Protein AF-A0A962MAQ6-F1 (afdb_monomer)

Structure (mmCIF, N/CA/C/O backbone):
data_AF-A0A962MAQ6-F1
#
_entry.id   AF-A0A962MAQ6-F1
#
loop_
_atom_site.group_PDB
_atom_site.id
_atom_site.type_symbol
_atom_site.label_atom_id
_atom_site.label_alt_id
_atom_site.label_comp_id
_atom_site.label_asym_id
_atom_site.label_entity_id
_atom_site.label_seq_id
_atom_site.pdbx_PDB_ins_code
_atom_site.Cartn_x
_ato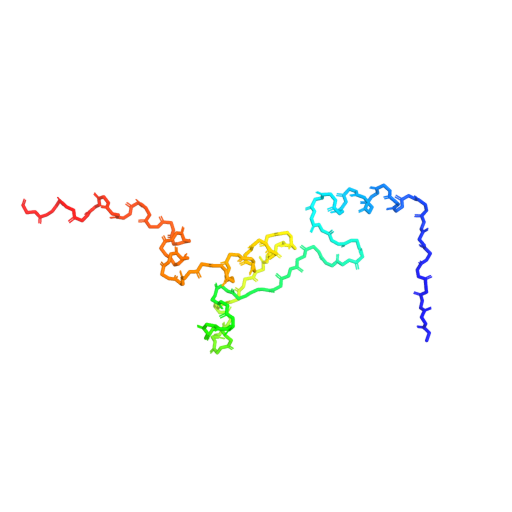m_site.Cartn_y
_atom_site.Cartn_z
_atom_site.occupancy
_atom_site.B_iso_or_equiv
_atom_site.auth_seq_id
_atom_site.auth_comp_id
_atom_site.auth_asym_id
_atom_site.auth_atom_id
_atom_site.pdbx_PDB_model_num
ATOM 1 N N . MET A 1 1 ? -30.835 -7.234 -1.235 1.00 33.00 1 MET A N 1
ATOM 2 C CA . MET A 1 1 ? -30.829 -7.279 0.246 1.00 33.00 1 MET A CA 1
ATOM 3 C C . MET A 1 1 ? -29.595 -6.556 0.769 1.00 33.00 1 MET A C 1
ATOM 5 O O . MET A 1 1 ? -28.493 -7.052 0.584 1.00 33.00 1 MET A O 1
ATOM 9 N N . ARG A 1 2 ? -29.744 -5.371 1.376 1.00 39.34 2 ARG A N 1
ATOM 10 C CA . ARG A 1 2 ? -28.670 -4.767 2.181 1.00 39.34 2 ARG A CA 1
ATOM 11 C C . ARG A 1 2 ? -28.785 -5.360 3.580 1.00 39.34 2 ARG A C 1
ATOM 13 O O . ARG A 1 2 ? -29.690 -4.986 4.315 1.00 39.34 2 ARG A O 1
ATOM 20 N N . LEU A 1 3 ? -27.910 -6.298 3.925 1.00 41.75 3 LEU A N 1
ATOM 21 C CA . LEU A 1 3 ? -27.763 -6.737 5.309 1.00 41.75 3 LEU A CA 1
ATOM 22 C C . LEU A 1 3 ? -27.184 -5.554 6.095 1.00 41.75 3 LEU A C 1
ATOM 24 O O . LEU A 1 3 ? -25.985 -5.285 6.032 1.00 41.75 3 LEU A O 1
ATOM 28 N N . SER A 1 4 ? -28.037 -4.787 6.778 1.00 46.69 4 SER A N 1
ATOM 29 C CA . SER A 1 4 ? -27.570 -3.820 7.766 1.00 46.69 4 SER A CA 1
ATOM 30 C C . SER A 1 4 ? -27.071 -4.616 8.966 1.00 46.69 4 SER A C 1
ATOM 32 O O . SER A 1 4 ? -27.860 -5.023 9.817 1.00 46.69 4 SER A O 1
ATOM 34 N N . ALA A 1 5 ? -25.768 -4.891 9.000 1.00 54.06 5 ALA A N 1
ATOM 35 C CA . ALA A 1 5 ? -25.130 -5.467 10.172 1.00 54.06 5 ALA A CA 1
ATOM 36 C C . ALA A 1 5 ? -25.463 -4.583 11.381 1.00 54.06 5 ALA A C 1
ATOM 38 O O . ALA A 1 5 ? -25.179 -3.379 11.379 1.00 54.06 5 ALA A O 1
ATOM 39 N N . ALA A 1 6 ? -26.129 -5.174 12.373 1.00 51.06 6 ALA A N 1
ATOM 40 C CA . ALA A 1 6 ? -26.417 -4.536 13.642 1.00 51.06 6 ALA A CA 1
ATOM 41 C C . ALA A 1 6 ? -25.097 -4.013 14.230 1.00 51.06 6 ALA A C 1
ATOM 43 O O . ALA A 1 6 ? -24.154 -4.768 14.464 1.00 51.06 6 ALA A O 1
ATOM 44 N N . ARG A 1 7 ? -24.993 -2.690 14.385 1.00 56.28 7 ARG A N 1
ATOM 45 C CA . ARG A 1 7 ? -23.839 -2.047 15.017 1.00 56.28 7 ARG A CA 1
ATOM 46 C C . ARG A 1 7 ? -24.030 -2.153 16.524 1.00 56.28 7 ARG A C 1
ATOM 48 O O . ARG A 1 7 ? -24.703 -1.323 17.126 1.00 56.28 7 ARG A O 1
ATOM 55 N N . ASN A 1 8 ? -23.497 -3.219 17.110 1.00 54.84 8 ASN A N 1
ATOM 56 C CA . ASN A 1 8 ? -23.547 -3.467 18.549 1.00 54.84 8 ASN A CA 1
ATOM 57 C C . ASN A 1 8 ? -22.821 -2.323 19.283 1.00 54.84 8 ASN A C 1
ATOM 59 O O . ASN A 1 8 ? -21.758 -1.894 18.849 1.00 54.84 8 ASN A O 1
ATOM 63 N N . HIS A 1 9 ? -23.365 -1.824 20.396 1.00 53.19 9 HIS A N 1
ATOM 64 C CA . HIS A 1 9 ? -22.901 -0.607 21.092 1.00 53.19 9 HIS A CA 1
ATOM 65 C C . HIS A 1 9 ? -21.430 -0.665 21.580 1.00 53.19 9 HIS A C 1
ATOM 67 O O . HIS A 1 9 ? -20.786 0.371 21.756 1.00 53.19 9 HIS A O 1
ATOM 73 N N . THR A 1 10 ? -20.864 -1.870 21.730 1.00 54.41 10 THR A N 1
ATOM 74 C CA . THR A 1 10 ? -19.435 -2.116 22.006 1.00 54.41 10 THR A CA 1
ATOM 75 C C . THR A 1 10 ? -18.523 -1.733 20.837 1.00 54.41 10 THR A C 1
ATOM 77 O O . THR 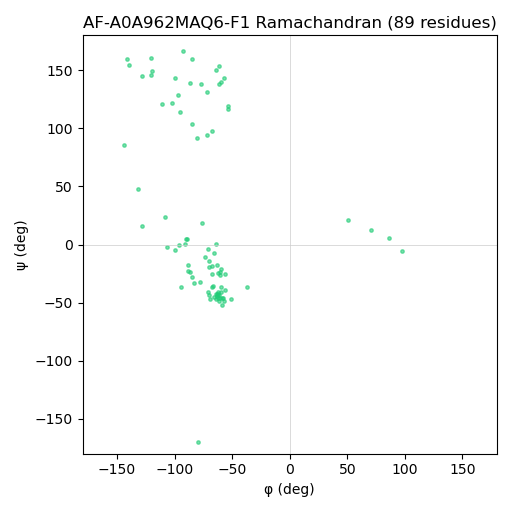A 1 10 ? -17.337 -1.485 21.043 1.00 54.41 10 THR A O 1
ATOM 80 N N . SER A 1 11 ? -19.068 -1.597 19.623 1.00 66.19 11 SER A N 1
ATOM 81 C CA . SER A 1 11 ? -18.304 -1.204 18.443 1.00 66.19 11 SER A CA 1
ATOM 82 C C . SER A 1 11 ? -17.812 0.235 18.532 1.00 66.19 11 SER A C 1
ATOM 84 O O . SER A 1 11 ? -16.797 0.542 17.933 1.00 66.19 11 SER A O 1
ATOM 86 N N . ARG A 1 12 ? -18.457 1.139 19.287 1.00 79.44 12 ARG A N 1
ATOM 87 C CA . ARG A 1 12 ? -18.103 2.570 19.230 1.00 79.44 12 ARG A CA 1
ATOM 88 C C . ARG A 1 12 ? -16.698 2.858 19.764 1.00 79.44 12 ARG A C 1
ATOM 90 O O . ARG A 1 12 ? -15.955 3.602 19.127 1.00 79.44 12 ARG A O 1
ATOM 97 N N . MET A 1 13 ? -16.332 2.269 20.905 1.00 84.75 13 MET A N 1
ATOM 98 C CA . MET A 1 13 ? -14.990 2.432 21.482 1.00 84.75 13 MET A CA 1
ATOM 99 C C . MET A 1 13 ? -13.934 1.702 20.650 1.00 84.75 13 MET A C 1
ATOM 101 O O . MET A 1 13 ? -12.872 2.258 20.377 1.00 84.75 13 MET A O 1
ATOM 105 N N . THR A 1 14 ? -14.242 0.494 20.177 1.00 86.94 14 THR A N 1
ATOM 106 C CA . THR A 1 14 ? -13.348 -0.270 19.300 1.00 86.94 14 THR A CA 1
ATOM 107 C C . THR A 1 14 ? -13.123 0.445 17.965 1.00 86.94 14 THR A C 1
ATOM 109 O O . THR A 1 14 ? -11.983 0.604 17.541 1.00 86.94 14 THR A O 1
ATOM 112 N N . ASP A 1 15 ? -14.175 0.971 17.336 1.00 91.31 15 ASP A N 1
ATOM 113 C CA . ASP A 1 15 ? -14.111 1.748 16.097 1.00 91.31 15 ASP A CA 1
ATOM 114 C C . ASP A 1 15 ? -13.300 3.031 16.291 1.00 91.31 15 ASP A C 1
ATOM 116 O O . ASP A 1 15 ? -12.520 3.408 15.415 1.00 91.31 15 ASP A O 1
ATOM 120 N N . MET A 1 16 ? -13.473 3.704 17.435 1.00 91.38 16 MET A N 1
ATOM 121 C CA . MET A 1 16 ? -12.681 4.876 17.802 1.00 91.38 16 MET A CA 1
ATOM 122 C C . MET A 1 16 ? -11.198 4.516 17.915 1.00 91.38 16 MET A C 1
ATOM 124 O O . MET A 1 16 ? -10.368 5.189 17.309 1.00 91.38 16 MET A O 1
ATOM 128 N N . TYR A 1 17 ? -10.866 3.437 18.627 1.00 92.88 17 TYR A N 1
ATOM 129 C CA . TYR A 1 17 ? -9.490 2.970 18.782 1.00 92.88 17 TYR A CA 1
ATOM 130 C C . TYR A 1 17 ? -8.858 2.577 17.436 1.00 92.88 17 TYR A C 1
ATOM 132 O O . TYR A 1 17 ? -7.759 3.021 17.110 1.00 92.88 17 TYR A O 1
ATOM 140 N N . ILE A 1 18 ? -9.576 1.819 16.602 1.00 92.69 18 ILE A N 1
ATOM 141 C CA . ILE A 1 18 ? -9.139 1.426 15.252 1.00 92.69 18 ILE A CA 1
ATOM 142 C C . ILE A 1 18 ? -8.845 2.667 14.397 1.00 92.69 18 ILE A C 1
ATOM 144 O O . ILE A 1 18 ? -7.789 2.749 13.761 1.00 92.69 18 ILE A O 1
ATOM 148 N N . LYS A 1 19 ? -9.742 3.662 14.416 1.00 93.50 19 LYS A N 1
ATOM 149 C CA . LYS A 1 19 ? -9.550 4.931 13.699 1.00 93.50 19 LYS A CA 1
ATOM 150 C C . LYS A 1 19 ? -8.355 5.718 14.226 1.00 93.50 19 LYS A C 1
ATOM 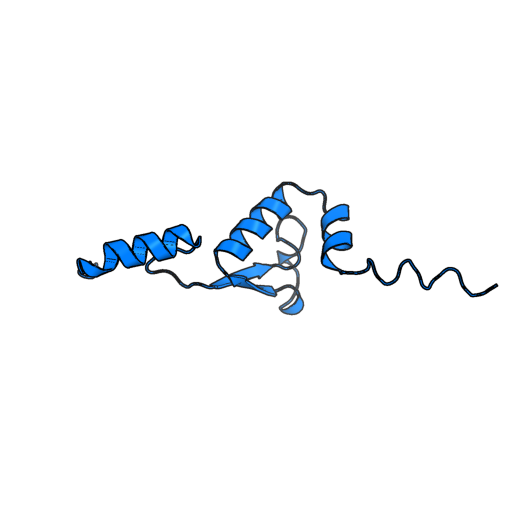152 O O . LYS A 1 19 ? -7.574 6.213 13.418 1.00 93.50 19 LYS A O 1
ATOM 157 N N . ALA A 1 20 ? -8.179 5.795 15.546 1.00 94.88 20 ALA A N 1
ATOM 158 C CA . ALA A 1 20 ? -7.052 6.487 16.175 1.00 94.88 20 ALA A CA 1
ATOM 159 C C . ALA A 1 20 ? -5.694 5.885 15.770 1.00 94.88 20 ALA A C 1
ATOM 161 O O . ALA A 1 20 ? -4.688 6.585 15.727 1.00 94.88 20 ALA A O 1
ATOM 162 N N . ARG A 1 21 ? -5.666 4.597 15.409 1.00 94.81 21 ARG A N 1
ATOM 163 C CA . ARG A 1 21 ? -4.479 3.899 14.890 1.00 94.81 21 ARG A CA 1
ATOM 164 C C . ARG A 1 21 ? -4.331 3.986 13.362 1.00 94.81 21 ARG A C 1
ATOM 166 O O . ARG A 1 21 ? -3.427 3.372 12.807 1.00 94.81 21 ARG A O 1
ATOM 173 N N . GLY A 1 22 ? -5.198 4.732 12.672 1.00 94.38 22 GLY A N 1
ATOM 174 C CA . GLY A 1 22 ? -5.138 4.964 11.224 1.00 94.38 22 GLY A CA 1
ATOM 175 C C . GLY A 1 22 ? -5.827 3.904 10.353 1.00 94.38 22 GLY A C 1
ATOM 176 O O . GLY A 1 22 ? -5.767 3.991 9.118 1.00 94.38 22 GLY A O 1
ATOM 177 N N . PHE A 1 23 ? -6.516 2.941 10.967 1.00 95.50 23 PHE A N 1
ATOM 178 C CA . PHE A 1 23 ? -7.264 1.881 10.288 1.00 95.50 23 PHE A CA 1
ATOM 179 C C . PHE A 1 23 ? -8.739 2.264 10.070 1.00 95.50 23 PHE A C 1
ATOM 181 O O . PHE A 1 23 ? -9.244 3.239 10.627 1.00 95.50 23 PHE A O 1
ATOM 188 N N . GLN A 1 24 ? -9.444 1.506 9.225 1.00 91.19 24 GLN A N 1
ATOM 189 C CA . GLN A 1 24 ? -10.868 1.704 8.945 1.00 91.19 24 GLN A CA 1
ATOM 190 C C . GLN A 1 24 ? -11.689 0.542 9.523 1.00 91.19 24 GLN A C 1
ATOM 192 O O . GLN A 1 24 ? -11.469 -0.601 9.119 1.00 91.19 24 GLN A O 1
ATOM 197 N N . PRO A 1 25 ? -12.648 0.803 10.430 1.00 90.75 25 PRO A N 1
ATOM 198 C CA . PRO A 1 25 ? -13.527 -0.241 10.944 1.00 90.75 25 PRO A CA 1
ATOM 199 C C . PRO A 1 25 ? -14.331 -0.916 9.831 1.00 90.75 25 PRO A C 1
ATOM 201 O O . PRO A 1 25 ? -14.802 -0.253 8.904 1.00 90.75 25 PRO A O 1
ATOM 204 N N . GLY A 1 26 ? -14.480 -2.238 9.915 1.00 87.44 26 GLY A N 1
ATOM 205 C CA . GLY A 1 26 ? -15.184 -3.029 8.899 1.00 87.44 26 GLY A CA 1
ATOM 206 C C . GLY A 1 26 ? -14.444 -3.159 7.560 1.00 87.44 26 GLY A C 1
ATOM 207 O O . GLY A 1 26 ? -15.046 -3.581 6.573 1.00 87.44 26 GLY A O 1
ATOM 208 N N . LYS A 1 27 ? -13.157 -2.793 7.498 1.00 88.56 27 LYS A N 1
ATOM 209 C CA . LYS A 1 27 ? -12.272 -3.014 6.345 1.00 88.56 27 LYS A CA 1
ATOM 210 C C . LYS A 1 27 ? -11.069 -3.866 6.747 1.00 88.56 27 LYS A C 1
ATOM 212 O O . LYS A 1 27 ? -10.730 -3.958 7.922 1.00 88.56 27 LYS A O 1
ATOM 217 N N . SER A 1 28 ? -10.423 -4.469 5.749 1.00 93.25 28 SER A N 1
ATOM 218 C CA . SER A 1 28 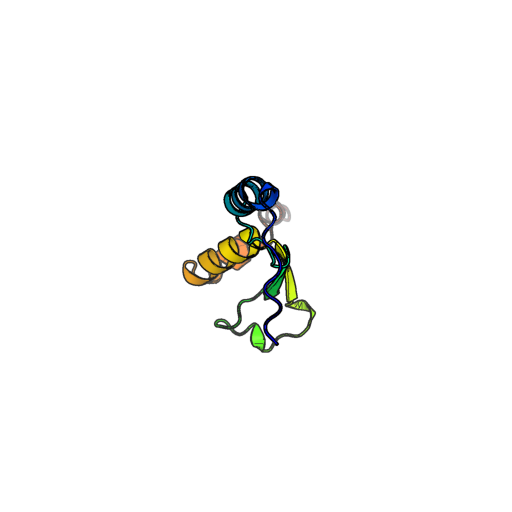? -9.134 -5.146 5.929 1.00 93.25 28 SER A CA 1
ATOM 219 C C . SER A 1 28 ? -8.094 -4.183 6.504 1.00 93.25 28 SER A C 1
ATOM 221 O O . SER A 1 28 ? -8.044 -3.016 6.117 1.00 93.25 28 SER A O 1
ATOM 223 N N . CYS A 1 29 ? -7.225 -4.681 7.383 1.00 95.81 29 CYS A N 1
ATOM 224 C CA . CYS A 1 29 ? -6.085 -3.924 7.904 1.00 95.81 29 CYS A CA 1
ATOM 225 C C . CYS A 1 29 ? -4.955 -3.752 6.872 1.00 95.81 29 CYS A C 1
ATOM 227 O O . CYS A 1 29 ? -4.038 -2.960 7.100 1.00 95.81 29 CYS A O 1
ATOM 229 N N . TRP A 1 30 ? -5.035 -4.472 5.751 1.00 96.62 30 TRP A N 1
ATOM 230 C CA . TRP A 1 30 ? -3.995 -4.596 4.734 1.00 96.62 30 TRP A CA 1
ATOM 231 C C . TRP A 1 30 ? -4.472 -4.105 3.366 1.00 96.62 30 TRP A C 1
ATOM 233 O O . TRP A 1 30 ? -5.634 -4.302 3.001 1.00 96.62 30 TRP A O 1
ATOM 243 N N . ALA A 1 31 ? -3.551 -3.517 2.608 1.00 95.88 31 ALA A N 1
ATOM 244 C CA . ALA A 1 31 ? -3.711 -3.107 1.221 1.00 95.88 31 ALA A CA 1
ATOM 245 C C . ALA A 1 31 ? -2.559 -3.660 0.369 1.00 95.88 31 ALA A C 1
ATOM 247 O O . ALA A 1 31 ? -1.419 -3.736 0.828 1.00 95.88 31 ALA A O 1
ATOM 248 N N . MET A 1 32 ? -2.872 -4.018 -0.875 1.00 96.75 32 MET A N 1
ATOM 249 C CA . MET A 1 32 ? -1.875 -4.227 -1.922 1.00 96.75 32 MET A CA 1
ATOM 250 C C . MET A 1 32 ? -1.411 -2.861 -2.429 1.00 96.75 32 MET A C 1
ATOM 252 O O . MET A 1 32 ? -2.225 -1.953 -2.596 1.00 96.75 32 MET A O 1
ATOM 256 N N . ASP A 1 33 ? -0.112 -2.726 -2.653 1.00 97.06 33 ASP A N 1
ATOM 257 C CA . ASP A 1 33 ? 0.521 -1.507 -3.131 1.00 97.06 33 ASP A CA 1
ATOM 258 C C . ASP A 1 33 ? 1.637 -1.823 -4.130 1.00 97.06 33 ASP A C 1
ATOM 260 O O . ASP A 1 33 ? 2.173 -2.933 -4.146 1.00 97.06 33 ASP A O 1
ATOM 264 N N . HIS A 1 34 ? 2.010 -0.831 -4.938 1.00 95.06 34 HIS A N 1
ATOM 265 C CA . HIS A 1 34 ? 3.136 -0.952 -5.855 1.00 95.06 34 HIS A CA 1
ATOM 266 C C . HIS A 1 34 ? 4.402 -0.344 -5.240 1.00 95.06 34 HIS A C 1
ATOM 268 O O . HIS A 1 34 ? 4.384 0.815 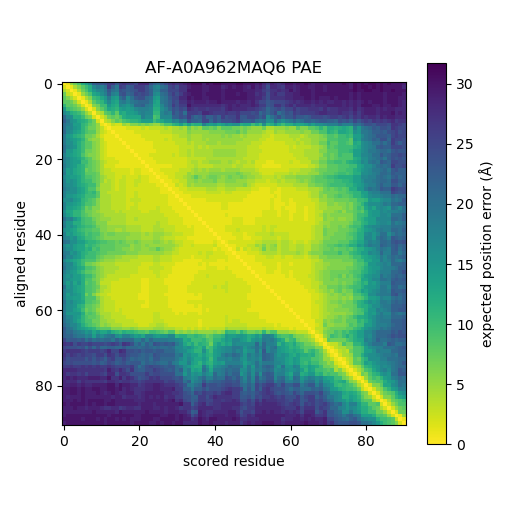-4.823 1.00 95.06 34 HIS A O 1
ATOM 274 N N . ILE A 1 35 ? 5.517 -1.081 -5.218 1.00 93.44 35 ILE A 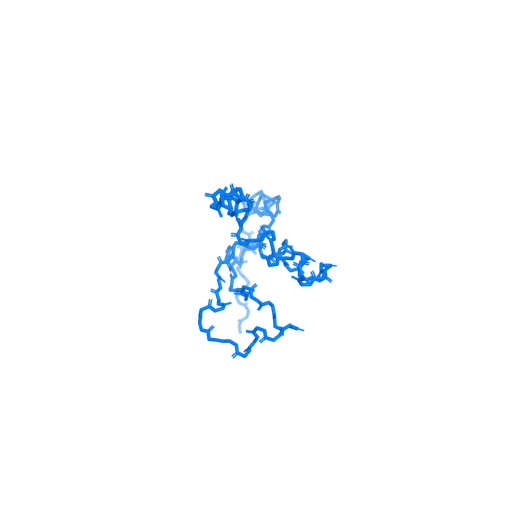N 1
ATOM 275 C CA . ILE A 1 35 ? 6.822 -0.581 -4.750 1.00 93.44 35 ILE A CA 1
ATOM 276 C C . ILE A 1 35 ? 7.210 0.659 -5.560 1.00 93.44 35 ILE A C 1
ATOM 278 O O . ILE A 1 35 ? 7.522 1.697 -4.975 1.00 93.44 35 ILE A O 1
ATOM 282 N N . ILE A 1 36 ? 7.098 0.552 -6.884 1.00 92.06 36 ILE A N 1
ATOM 283 C CA . ILE A 1 36 ? 7.134 1.641 -7.852 1.00 92.06 36 ILE A CA 1
ATOM 284 C C . ILE A 1 36 ? 5.689 2.052 -8.149 1.00 92.06 36 ILE A C 1
ATOM 286 O O . ILE A 1 36 ? 4.956 1.246 -8.718 1.00 92.06 36 ILE A O 1
ATOM 290 N N . PRO A 1 37 ? 5.226 3.262 -7.797 1.00 93.62 37 PRO A N 1
ATOM 291 C CA . PRO A 1 37 ? 3.847 3.678 -8.053 1.00 93.62 37 PRO A CA 1
ATOM 292 C C . PRO A 1 37 ? 3.480 3.715 -9.548 1.00 93.62 37 PRO A C 1
ATOM 294 O O . PRO A 1 37 ? 4.307 3.925 -10.436 1.00 93.62 37 PRO A O 1
ATOM 297 N N . VAL A 1 38 ? 2.185 3.550 -9.831 1.00 94.44 38 VAL A N 1
ATOM 298 C CA . VAL A 1 38 ? 1.657 3.405 -11.200 1.00 94.44 38 VAL A CA 1
ATOM 299 C C . VAL A 1 38 ? 1.908 4.630 -12.077 1.00 94.44 38 VAL A C 1
ATOM 301 O O . VAL A 1 38 ? 2.341 4.472 -13.214 1.00 94.44 38 VAL A O 1
ATOM 304 N N . HIS A 1 39 ? 1.713 5.845 -11.548 1.00 91.00 39 HIS A N 1
ATOM 305 C CA . HIS A 1 39 ? 1.894 7.111 -12.288 1.00 91.00 39 HIS A CA 1
ATOM 306 C C . HIS A 1 39 ? 3.342 7.364 -12.744 1.00 91.00 39 HIS A C 1
ATOM 308 O O . HIS A 1 39 ? 3.662 8.384 -13.342 1.00 91.00 39 HIS A O 1
ATOM 314 N N . ARG A 1 40 ? 4.220 6.420 -12.429 1.00 89.50 40 ARG A N 1
ATOM 315 C CA . ARG A 1 40 ? 5.649 6.439 -12.638 1.00 89.50 40 ARG A CA 1
ATOM 316 C C . ARG A 1 40 ? 6.152 5.183 -13.368 1.00 89.50 40 ARG A C 1
ATOM 318 O O . ARG A 1 40 ? 7.340 4.887 -13.348 1.00 89.50 40 ARG A O 1
ATOM 325 N N . GLY A 1 41 ? 5.241 4.429 -13.981 1.00 90.62 41 GLY A N 1
ATOM 326 C CA . GLY A 1 41 ? 5.554 3.245 -14.785 1.00 90.62 41 GLY A CA 1
ATOM 327 C C . GLY A 1 41 ? 5.425 1.907 -14.054 1.00 90.62 41 GLY A C 1
ATOM 328 O O . GLY A 1 41 ? 5.498 0.864 -14.695 1.00 90.62 41 GLY A O 1
ATOM 329 N N . GLY A 1 42 ? 5.156 1.891 -12.745 1.00 93.38 42 GLY A N 1
ATOM 330 C CA . GLY A 1 42 ? 5.094 0.640 -11.982 1.00 93.38 42 GLY A CA 1
ATOM 331 C C . GLY A 1 42 ? 3.903 -0.276 -12.286 1.00 93.38 42 GLY A C 1
ATOM 332 O O . GLY A 1 42 ? 3.920 -1.445 -11.907 1.00 93.38 42 GLY A O 1
ATOM 333 N N . GLY A 1 43 ? 2.880 0.225 -12.985 1.00 93.25 43 GLY A N 1
ATOM 334 C CA . GLY A 1 43 ? 1.725 -0.581 -13.402 1.00 93.25 43 GLY A CA 1
ATOM 335 C C . GLY A 1 43 ? 2.049 -1.609 -14.491 1.00 93.25 43 GLY A C 1
ATOM 336 O O . GLY A 1 43 ? 1.314 -2.577 -14.645 1.00 93.25 43 GLY A O 1
ATOM 337 N N . SER A 1 44 ? 3.156 -1.424 -15.216 1.00 94.94 44 SER A N 1
ATOM 338 C CA . SER A 1 44 ? 3.630 -2.362 -16.244 1.00 94.94 44 SER A CA 1
ATOM 339 C C . SER A 1 44 ? 4.604 -3.411 -15.692 1.00 94.94 44 SER A C 1
ATOM 341 O O . SER A 1 44 ? 5.128 -4.229 -16.446 1.00 94.94 44 SER A O 1
ATOM 343 N N . CYS A 1 45 ? 4.894 -3.377 -14.389 1.00 92.94 45 CYS A N 1
ATOM 344 C CA . CYS A 1 45 ? 5.790 -4.326 -13.741 1.00 92.94 45 CYS A CA 1
ATOM 345 C C . CYS A 1 45 ? 5.056 -5.616 -13.336 1.00 92.94 45 CYS A C 1
ATOM 347 O O . CYS A 1 45 ? 3.837 -5.646 -13.183 1.00 92.94 45 CYS A O 1
ATOM 349 N N . GLY A 1 46 ? 5.821 -6.691 -13.130 1.00 93.81 46 GLY A N 1
ATOM 350 C CA . GLY A 1 46 ? 5.290 -7.967 -12.647 1.00 93.81 46 GLY A CA 1
ATOM 351 C C . GLY A 1 46 ? 5.055 -7.991 -11.132 1.00 93.81 46 GLY A C 1
ATOM 352 O O . GLY A 1 46 ? 5.190 -6.980 -10.442 1.00 93.81 46 GLY A O 1
ATOM 353 N N . LEU A 1 47 ? 4.780 -9.185 -10.593 1.00 96.19 47 LEU A N 1
ATOM 354 C CA . LEU A 1 47 ? 4.512 -9.404 -9.160 1.00 96.19 47 LEU A CA 1
ATOM 355 C C . LEU A 1 47 ? 5.632 -8.910 -8.231 1.00 96.19 47 LEU A C 1
ATOM 357 O O . LEU A 1 47 ? 5.364 -8.571 -7.084 1.00 96.19 47 LEU A O 1
ATOM 361 N N . TRP A 1 48 ? 6.868 -8.828 -8.729 1.00 94.88 48 TRP A N 1
ATOM 362 C CA . TRP A 1 48 ? 8.013 -8.292 -7.991 1.00 94.88 48 TRP A CA 1
ATOM 363 C C . TRP A 1 48 ? 7.829 -6.829 -7.566 1.00 94.88 48 TRP A C 1
ATOM 365 O O . TRP A 1 48 ? 8.461 -6.392 -6.611 1.00 94.88 48 TRP A O 1
ATOM 375 N N . ASN A 1 49 ? 6.967 -6.074 -8.257 1.00 95.31 49 ASN A N 1
ATOM 376 C CA . ASN A 1 49 ? 6.668 -4.686 -7.924 1.00 95.31 49 ASN A CA 1
ATOM 377 C C . ASN A 1 49 ? 5.497 -4.550 -6.940 1.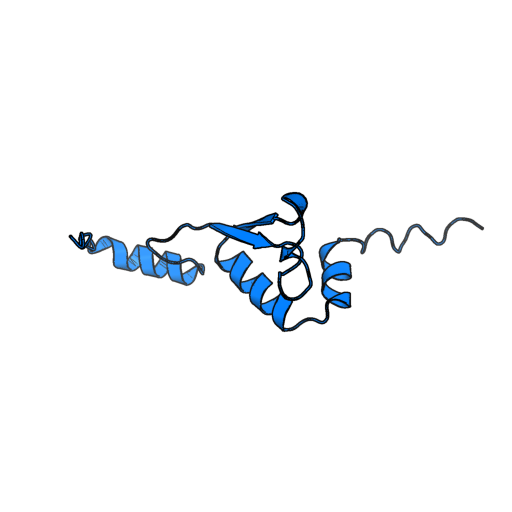00 95.31 49 ASN A C 1
ATOM 379 O O . ASN A 1 49 ? 5.068 -3.436 -6.651 1.00 95.31 49 ASN A O 1
ATOM 383 N N . LEU A 1 50 ? 4.950 -5.652 -6.431 1.00 96.25 50 LEU A N 1
ATOM 384 C CA . LEU A 1 50 ? 3.845 -5.622 -5.484 1.00 96.25 50 LEU A CA 1
ATOM 385 C C . LEU A 1 50 ? 4.353 -5.808 -4.057 1.00 96.25 50 LEU A C 1
ATOM 387 O O . LEU A 1 50 ? 5.264 -6.585 -3.790 1.00 96.25 50 LEU A O 1
ATOM 391 N N . GLN A 1 51 ? 3.726 -5.106 -3.122 1.00 96.19 51 GLN A N 1
ATOM 392 C CA . GLN A 1 51 ? 3.962 -5.247 -1.691 1.00 96.19 51 GLN A CA 1
ATOM 393 C C . GLN A 1 51 ? 2.637 -5.170 -0.930 1.00 96.19 51 GLN A C 1
ATOM 395 O O . GLN A 1 51 ? 1.678 -4.539 -1.377 1.00 96.19 51 GLN A O 1
ATOM 400 N N . THR A 1 52 ? 2.591 -5.785 0.250 1.00 97.06 52 THR A N 1
ATOM 401 C CA . THR A 1 52 ? 1.442 -5.692 1.156 1.00 97.06 52 THR A CA 1
ATOM 402 C C . THR A 1 52 ? 1.774 -4.722 2.278 1.00 97.06 52 THR A C 1
ATOM 404 O O . THR A 1 52 ? 2.735 -4.922 3.017 1.00 97.06 52 THR A O 1
ATOM 407 N N . LEU A 1 53 ? 0.968 -3.674 2.426 1.00 97.12 53 LEU A N 1
ATOM 408 C CA . LEU A 1 53 ? 1.143 -2.652 3.451 1.00 97.12 53 LEU A CA 1
ATOM 409 C C . LEU A 1 53 ? -0.066 -2.586 4.374 1.00 97.12 53 LEU A C 1
ATOM 411 O O . LEU A 1 53 ? -1.207 -2.801 3.969 1.00 97.12 53 LEU A O 1
ATOM 415 N N . CYS A 1 54 ? 0.179 -2.224 5.631 1.00 97.12 54 CYS A N 1
ATOM 416 C CA . CYS A 1 54 ? -0.896 -1.849 6.538 1.00 97.12 54 CYS A CA 1
ATOM 417 C C . CYS A 1 54 ? -1.606 -0.576 6.027 1.00 97.12 54 CYS A C 1
ATOM 419 O O . CYS A 1 54 ? -0.963 0.271 5.407 1.00 97.12 54 CYS A O 1
ATOM 421 N N . LEU A 1 55 ? -2.902 -0.379 6.301 1.00 95.69 55 LEU A N 1
ATOM 422 C CA . LEU A 1 55 ? -3.630 0.817 5.832 1.00 95.69 55 LEU A CA 1
ATOM 423 C C . LEU A 1 55 ? -2.948 2.166 6.160 1.00 95.69 55 LEU A C 1
ATOM 425 O O . LEU A 1 55 ? -2.858 3.001 5.254 1.00 95.69 55 LEU A O 1
ATOM 429 N N . PRO A 1 56 ? -2.464 2.433 7.392 1.00 96.62 56 PRO A N 1
ATOM 430 C CA . PRO A 1 56 ? -1.759 3.686 7.664 1.00 96.62 56 PRO A CA 1
ATOM 431 C C . PRO A 1 56 ? -0.413 3.775 6.930 1.00 96.62 56 PRO A C 1
ATOM 433 O O . PRO A 1 56 ? -0.078 4.839 6.413 1.00 96.62 56 PRO A O 1
ATOM 436 N N . CYS A 1 57 ? 0.309 2.658 6.800 1.00 96.38 57 CYS A N 1
ATOM 437 C CA . CYS A 1 57 ? 1.556 2.565 6.038 1.00 96.38 57 CYS A CA 1
ATOM 438 C C . CYS A 1 57 ? 1.330 2.922 4.558 1.00 96.38 57 CYS A C 1
ATOM 440 O O . CYS A 1 57 ? 2.063 3.717 3.976 1.00 96.38 57 CYS A O 1
ATOM 442 N N . HIS A 1 58 ? 0.271 2.371 3.963 1.00 96.62 58 HIS A N 1
ATOM 443 C CA . HIS A 1 58 ? -0.109 2.606 2.575 1.00 96.62 58 HIS A CA 1
ATOM 444 C C . HIS A 1 58 ? -0.477 4.074 2.316 1.00 96.62 58 HIS A C 1
ATOM 446 O O . HIS A 1 58 ? -0.032 4.667 1.333 1.00 96.62 58 HIS A O 1
ATOM 452 N N . LYS A 1 59 ? -1.239 4.696 3.229 1.00 94.56 59 LYS A N 1
ATOM 453 C CA . LYS A 1 59 ? -1.570 6.130 3.151 1.00 94.56 59 LYS A CA 1
ATOM 454 C C . LYS A 1 59 ? -0.322 7.009 3.215 1.00 94.56 59 LYS A C 1
ATOM 456 O O . LYS A 1 59 ? -0.221 7.945 2.429 1.00 94.56 59 LYS A O 1
ATOM 461 N N . LYS A 1 60 ? 0.615 6.693 4.118 1.00 94.69 60 LYS A N 1
ATOM 462 C CA . LYS A 1 60 ? 1.891 7.411 4.250 1.00 94.69 60 LYS A CA 1
ATOM 463 C C . LYS A 1 60 ? 2.683 7.357 2.947 1.00 94.69 60 LYS A C 1
ATOM 465 O O . LYS A 1 60 ? 3.009 8.402 2.400 1.00 94.69 60 LYS A O 1
ATOM 470 N N . LYS A 1 61 ? 2.880 6.156 2.396 1.00 93.69 61 LYS A N 1
ATOM 471 C CA . LYS A 1 61 ? 3.578 5.986 1.117 1.00 93.69 61 LYS A CA 1
ATOM 472 C C . LYS A 1 61 ? 2.878 6.715 -0.034 1.00 93.69 61 LYS A C 1
ATOM 474 O O . LYS A 1 61 ? 3.538 7.354 -0.836 1.00 93.69 61 LYS A O 1
ATOM 479 N N . THR A 1 62 ? 1.546 6.670 -0.101 1.00 93.81 62 THR A N 1
ATOM 480 C CA . THR A 1 62 ? 0.791 7.394 -1.142 1.00 93.81 62 THR A CA 1
ATOM 481 C C . THR A 1 62 ? 1.041 8.905 -1.086 1.00 93.81 62 THR A C 1
ATOM 483 O O . THR A 1 62 ? 1.070 9.553 -2.129 1.00 93.81 62 THR A O 1
ATOM 486 N N . ALA A 1 63 ? 1.186 9.479 0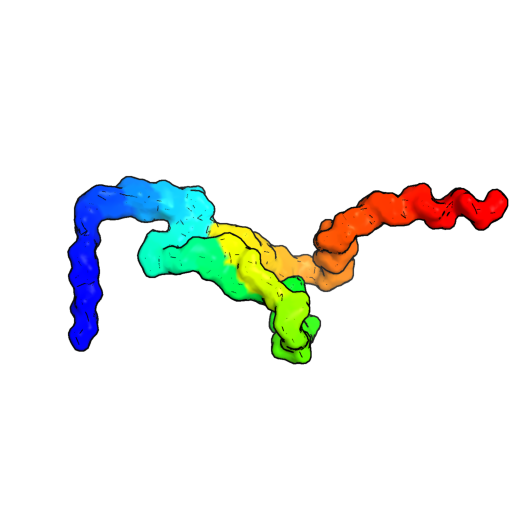.113 1.00 93.19 63 ALA A N 1
ATOM 487 C CA . ALA A 1 63 ? 1.526 10.890 0.271 1.00 93.19 63 ALA A CA 1
ATOM 488 C C . ALA A 1 63 ? 2.969 11.172 -0.181 1.00 93.19 63 ALA A C 1
ATOM 490 O O . ALA A 1 63 ? 3.177 12.074 -0.986 1.00 93.19 63 ALA A O 1
ATOM 491 N N . GLU A 1 64 ? 3.928 10.345 0.244 1.00 90.38 64 GLU A N 1
ATOM 492 C CA . GLU A 1 64 ? 5.342 10.449 -0.157 1.00 90.38 64 GLU A CA 1
ATOM 493 C C . GLU A 1 64 ? 5.504 10.347 -1.687 1.00 90.38 64 GLU A C 1
ATOM 495 O O . GLU A 1 64 ? 6.135 11.194 -2.313 1.00 90.38 64 GLU A O 1
ATOM 500 N N . ASP A 1 65 ? 4.842 9.380 -2.328 1.00 89.69 65 ASP A N 1
ATOM 501 C CA . ASP A 1 65 ? 4.889 9.190 -3.783 1.00 89.69 65 ASP A CA 1
ATOM 502 C C . ASP A 1 65 ? 4.331 10.391 -4.574 1.00 89.69 65 ASP A C 1
ATOM 504 O O . ASP A 1 65 ? 4.687 10.573 -5.741 1.00 89.69 65 ASP A O 1
ATOM 508 N N . ARG A 1 66 ? 3.445 11.199 -3.974 1.00 86.75 66 ARG A N 1
ATOM 509 C CA . ARG A 1 66 ? 2.887 12.409 -4.604 1.00 86.75 66 ARG A CA 1
ATOM 510 C C . ARG A 1 66 ? 3.802 13.619 -4.477 1.00 86.75 66 ARG A C 1
ATOM 512 O O . ARG A 1 66 ? 3.772 14.474 -5.353 1.00 86.75 66 ARG A O 1
ATOM 519 N N . GLU A 1 67 ? 4.539 13.710 -3.378 1.00 79.31 67 GLU A N 1
ATOM 520 C CA . GLU A 1 67 ? 5.297 14.904 -3.006 1.00 79.31 67 GLU A CA 1
ATOM 521 C C . GLU A 1 67 ? 6.753 14.839 -3.476 1.00 79.31 67 GLU A C 1
ATOM 523 O O . GLU A 1 67 ? 7.319 15.839 -3.907 1.00 79.31 67 GLU A O 1
ATOM 528 N N . THR A 1 68 ? 7.366 13.658 -3.435 1.00 72.69 68 THR A N 1
ATOM 529 C CA . THR A 1 68 ? 8.808 13.519 -3.653 1.00 72.69 68 THR A CA 1
ATOM 530 C C . THR A 1 68 ? 9.147 13.375 -5.134 1.00 72.69 68 THR A C 1
ATOM 532 O O . THR A 1 68 ? 8.502 12.605 -5.835 1.00 72.69 68 THR A O 1
ATOM 535 N N . THR A 1 69 ? 10.210 14.004 -5.640 1.00 64.62 69 THR A N 1
ATOM 536 C CA . THR A 1 69 ? 10.748 13.635 -6.964 1.00 64.62 69 THR A CA 1
ATOM 537 C C . THR A 1 69 ? 11.437 12.270 -6.855 1.00 64.62 69 THR A C 1
ATOM 539 O O . THR A 1 69 ? 12.194 12.017 -5.927 1.00 64.62 69 THR A O 1
ATOM 542 N N . TRP A 1 70 ? 11.146 11.334 -7.761 1.00 62.84 70 TRP A N 1
ATOM 543 C CA . TRP A 1 70 ? 11.620 9.936 -7.730 1.00 62.84 70 TRP A CA 1
ATOM 544 C C . TRP A 1 70 ? 13.044 9.673 -7.243 1.00 62.84 70 TRP A C 1
ATOM 546 O O . TRP A 1 70 ? 13.294 8.650 -6.601 1.00 62.84 70 TRP A O 1
ATOM 556 N N . VAL A 1 71 ? 13.952 10.580 -7.594 1.00 59.69 71 VAL A N 1
ATOM 557 C CA . VAL A 1 71 ? 15.381 10.502 -7.305 1.00 59.69 71 VAL A CA 1
ATOM 558 C C . VAL A 1 71 ? 15.627 10.344 -5.800 1.00 59.69 71 VAL A C 1
ATOM 560 O O . VAL A 1 71 ? 16.438 9.516 -5.401 1.00 59.69 71 VAL A O 1
ATOM 563 N N . GLU A 1 72 ? 14.867 11.031 -4.946 1.00 58.38 72 GLU A N 1
ATOM 564 C CA . GLU A 1 72 ? 15.046 10.959 -3.489 1.00 58.38 72 GLU A CA 1
ATOM 565 C C . GLU A 1 72 ? 14.443 9.682 -2.870 1.00 58.38 72 GLU A C 1
ATOM 567 O O . GLU A 1 72 ? 14.987 9.142 -1.905 1.00 58.38 72 GLU A O 1
ATOM 572 N N . VAL A 1 73 ? 13.352 9.143 -3.434 1.00 57.91 73 VAL A N 1
ATOM 573 C CA . VAL A 1 73 ? 12.662 7.954 -2.887 1.00 57.91 73 VAL A CA 1
ATOM 574 C C . VAL A 1 73 ? 13.501 6.686 -3.056 1.00 57.91 73 VAL A C 1
ATOM 576 O O . VAL A 1 73 ? 13.597 5.887 -2.122 1.00 57.91 73 VAL A O 1
ATOM 579 N N . VAL A 1 74 ? 14.126 6.493 -4.224 1.00 56.97 74 VAL A N 1
ATOM 580 C CA . VAL A 1 74 ? 14.961 5.306 -4.493 1.00 56.97 74 VAL A CA 1
ATOM 581 C C . VAL A 1 74 ? 16.175 5.288 -3.569 1.00 56.97 74 VAL A C 1
ATOM 583 O O . VAL A 1 74 ? 16.443 4.275 -2.922 1.00 56.97 74 VAL A O 1
ATOM 586 N N . LEU A 1 75 ? 16.858 6.428 -3.445 1.00 54.47 75 LEU A N 1
ATOM 587 C CA . LEU A 1 75 ? 18.077 6.550 -2.648 1.00 54.47 75 LEU A CA 1
ATOM 588 C C . LEU A 1 75 ? 17.817 6.360 -1.147 1.00 54.47 75 LEU A C 1
ATOM 590 O O . LEU A 1 75 ? 18.627 5.747 -0.454 1.00 54.47 75 LEU A O 1
ATOM 594 N N . ASN A 1 76 ? 16.671 6.822 -0.636 1.00 52.19 76 ASN A N 1
ATOM 595 C CA . ASN A 1 76 ? 16.372 6.732 0.794 1.00 52.19 76 ASN A CA 1
ATOM 596 C C . ASN A 1 76 ? 15.762 5.373 1.202 1.00 52.19 76 ASN A C 1
ATOM 598 O O . ASN A 1 76 ? 15.946 4.930 2.337 1.00 52.19 76 ASN A O 1
ATOM 602 N N . ARG A 1 77 ? 15.059 4.679 0.290 1.00 54.72 77 ARG A N 1
ATOM 603 C CA . ARG A 1 77 ? 14.389 3.394 0.577 1.00 54.72 77 ARG A CA 1
ATOM 604 C C . ARG A 1 77 ? 15.297 2.174 0.398 1.00 54.72 77 ARG A C 1
ATOM 606 O O . ARG A 1 77 ? 15.056 1.157 1.041 1.00 54.72 77 ARG A O 1
ATOM 613 N N . MET A 1 78 ? 16.358 2.285 -0.404 1.00 48.28 78 MET A N 1
ATOM 614 C CA . MET A 1 78 ? 17.349 1.217 -0.594 1.00 48.28 78 MET A CA 1
ATOM 615 C C . MET A 1 78 ? 18.257 0.960 0.624 1.00 48.28 78 MET A C 1
ATOM 617 O O . MET A 1 78 ? 19.071 0.049 0.561 1.00 48.28 78 MET A O 1
ATOM 621 N N . GLN A 1 79 ? 18.164 1.726 1.722 1.00 45.97 79 GLN A N 1
ATOM 622 C CA . GLN A 1 79 ? 19.071 1.595 2.881 1.00 45.97 79 GLN A CA 1
ATOM 623 C C . GLN A 1 79 ? 20.577 1.602 2.509 1.00 45.97 79 GLN A C 1
ATOM 625 O O . GLN A 1 79 ? 21.420 1.207 3.307 1.00 45.97 79 GLN A O 1
ATOM 630 N N . VAL A 1 80 ? 20.958 2.126 1.337 1.00 46.81 80 VAL A N 1
ATOM 631 C CA . VAL A 1 80 ? 22.351 2.170 0.841 1.00 46.81 80 VAL A CA 1
ATOM 632 C C . VAL A 1 80 ? 23.212 3.242 1.516 1.00 46.81 80 VAL A C 1
ATOM 634 O O . VAL A 1 80 ? 24.289 3.578 1.035 1.00 46.81 80 VAL A O 1
ATOM 637 N N . LYS A 1 81 ? 22.799 3.744 2.687 1.00 41.91 81 LYS A N 1
ATOM 638 C CA . LYS A 1 81 ? 23.659 4.597 3.522 1.00 41.91 81 LYS A CA 1
ATOM 639 C C . LYS A 1 81 ? 24.912 3.858 4.015 1.00 41.91 81 LYS A C 1
ATOM 641 O O . LYS A 1 81 ? 25.868 4.518 4.392 1.00 41.91 81 LYS A O 1
ATOM 646 N N . HIS A 1 82 ? 24.922 2.521 3.976 1.00 42.84 82 HIS A N 1
ATOM 647 C CA . HIS A 1 82 ? 26.068 1.708 4.393 1.00 42.84 82 HIS A CA 1
ATOM 648 C C . HIS A 1 82 ? 27.103 1.412 3.293 1.00 42.84 82 HIS A C 1
ATOM 650 O O . HIS A 1 82 ? 28.230 1.094 3.639 1.00 42.84 82 HIS A O 1
ATOM 656 N N . ILE A 1 83 ? 26.789 1.563 1.998 1.00 46.16 83 ILE A N 1
ATOM 657 C CA . ILE A 1 83 ? 27.744 1.220 0.915 1.00 46.16 83 ILE A CA 1
ATOM 658 C C . ILE A 1 83 ? 28.657 2.405 0.554 1.00 46.16 83 ILE A C 1
ATOM 660 O O . ILE A 1 83 ? 29.770 2.224 0.071 1.00 46.16 83 ILE A O 1
ATOM 664 N N . ALA A 1 84 ? 28.239 3.639 0.851 1.00 44.22 84 ALA A N 1
ATOM 665 C CA . ALA A 1 84 ? 29.022 4.837 0.536 1.00 44.22 84 ALA A CA 1
ATOM 666 C C . ALA A 1 84 ? 30.356 4.955 1.313 1.00 44.22 84 ALA A C 1
ATOM 668 O O . ALA A 1 84 ? 31.136 5.855 1.020 1.00 44.22 84 ALA A O 1
ATOM 669 N N . GLY A 1 85 ? 30.620 4.074 2.289 1.00 43.25 85 GLY A N 1
ATOM 670 C CA . GLY A 1 85 ? 31.864 4.038 3.067 1.00 43.25 85 GLY A CA 1
ATOM 671 C C . GLY A 1 85 ? 32.895 2.991 2.626 1.00 43.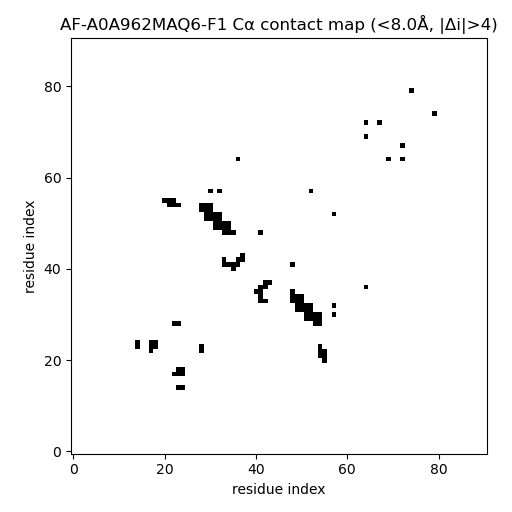25 85 GLY A C 1
ATOM 672 O O . GLY A 1 85 ? 33.986 2.982 3.182 1.00 43.25 85 GLY A O 1
ATOM 673 N N . GLU A 1 86 ? 32.584 2.122 1.659 1.00 44.94 86 GLU A N 1
ATOM 674 C CA . GLU A 1 86 ? 33.461 0.995 1.273 1.00 44.94 86 GLU A CA 1
ATOM 675 C C . GLU A 1 86 ? 34.172 1.196 -0.079 1.00 44.94 86 GLU A C 1
ATOM 677 O O . GLU A 1 86 ? 34.979 0.367 -0.478 1.00 44.94 86 GLU A O 1
ATOM 682 N N . ILE A 1 87 ? 33.923 2.308 -0.782 1.00 51.78 87 ILE A N 1
ATOM 683 C CA . ILE A 1 87 ? 34.450 2.538 -2.145 1.00 51.78 87 ILE A CA 1
ATOM 684 C C . ILE A 1 87 ? 35.751 3.378 -2.150 1.00 51.78 87 ILE A C 1
ATOM 686 O O . ILE A 1 87 ? 36.337 3.600 -3.201 1.00 51.78 87 ILE A O 1
ATOM 690 N N . THR A 1 88 ? 36.269 3.825 -0.999 1.00 43.12 88 THR A N 1
ATOM 691 C CA . THR A 1 88 ? 37.488 4.669 -0.940 1.00 43.12 88 THR A CA 1
ATOM 692 C C . THR A 1 88 ? 38.735 3.961 -0.398 1.00 43.12 88 THR A C 1
ATOM 694 O O . THR A 1 88 ? 39.619 4.633 0.126 1.00 43.12 88 THR A O 1
ATOM 697 N N . ALA A 1 89 ? 38.816 2.630 -0.464 1.00 46.16 89 ALA A N 1
ATOM 698 C CA . ALA A 1 89 ? 39.955 1.876 0.069 1.00 46.16 89 ALA A CA 1
ATOM 699 C C . ALA A 1 89 ? 40.508 0.835 -0.916 1.00 46.16 89 ALA A C 1
ATOM 701 O O . ALA A 1 89 ? 40.739 -0.300 -0.526 1.00 46.16 89 ALA A O 1
ATOM 702 N N . GLU A 1 90 ? 40.740 1.226 -2.169 1.00 47.50 90 GLU A N 1
ATOM 703 C CA . GLU A 1 90 ? 41.693 0.546 -3.057 1.00 47.50 90 GLU A CA 1
ATOM 704 C C . GLU A 1 90 ? 42.393 1.594 -3.931 1.00 47.50 90 GLU A C 1
ATOM 706 O O . GLU A 1 90 ? 41.933 1.893 -5.028 1.00 47.50 90 GLU A O 1
ATOM 711 N N . GLU A 1 91 ? 43.463 2.181 -3.385 1.00 40.59 91 GLU A N 1
ATOM 712 C CA . GLU A 1 91 ? 44.666 2.684 -4.078 1.00 40.59 91 GLU A CA 1
ATOM 713 C C . GLU A 1 91 ? 45.789 2.908 -3.051 1.00 40.59 91 GLU A C 1
ATOM 715 O O . GLU A 1 91 ? 45.584 3.686 -2.090 1.00 40.59 91 GLU A O 1
#

Foldseek 3Di:
DPPPPPPPPVVPVVQVVCVVVVHHPPDDQKDKAFCQHVVRPRVVDDPVRIDIDGNVRRVVVVVCNVPDDPVVSVVVVVPCPPVVPPPPPDD

Mean predicted aligned error: 12.2 Å

pLDDT: mean 76.75, std 21.37, range [33.0, 97.12]

Solvent-accessible surface area (backbone atoms only — not comparable to full-atom values): 5819 Å² total; per-residue (Å²): 136,84,82,76,73,80,81,57,81,74,46,58,63,53,41,49,53,39,42,77,69,50,38,56,73,99,53,74,66,61,39,83,43,51,76,46,48,54,100,74,60,31,71,81,50,62,76,87,35,54,43,81,32,44,44,45,57,44,53,51,48,57,52,49,69,71,71,52,64,69,75,58,56,58,61,64,71,66,66,53,80,71,58,79,75,70,78,84,79,85,132

Radius of gyration: 19.97 Å; Cα contacts (8 Å, |Δi|>4): 58; chains: 1; bounding box: 76×24×38 Å

Secondary structure (DSSP, 8-state):
--------TTHHHHHHHHHHTT--TTS-SEEEEESS-GGGTGGGS-GGGEEEEEHHHHHHHHHHHHHS-HHHHHHHHT-GGGGGGSSS---

Sequence (91 aa):
MRLSAARNHTSRMTDMYIKARGFQPGKSCWAMDHIIPVHRGGGSCGLWNLQTLCLPCHKKKTAEDRETTWVEVVLNRMQVKHIAGEITAEE

Nearest PDB structures (foldseek):
  3u43-assembly2_B  TM=8.084E-01  e=8.936E-01  Escherichia coli
  1fsj-assembly1_B  TM=6.493E-01  e=1.025E+00  Escherichia coli
  4qko-assembly4_H  TM=7.299E-01  e=1.901E+00  Pseudomonas aeruginosa PAO1